Protein AF-A0A523RQN9-F1 (afdb_monomer_lite)

Secondary structure (DSSP, 8-state):
----S----HHHHHHHHHH--SEEE--S-TT--EEEEETTEEEEE---BGGGTB-EEEEEEEETTEEEEEEEE-

Foldseek 3Di:
DDDDDDPDDPVVLVVCQVPVAQEAEDEPALPDFDWDDDPNYIYGYQHDPVVVPKDWDWDWDADPSHIDIDIDID

Structure (mmCIF, N/CA/C/O backbone):
data_AF-A0A523RQN9-F1
#
_entry.id   AF-A0A523RQN9-F1
#
loop_
_atom_site.group_PDB
_atom_site.id
_atom_site.type_symbol
_atom_site.label_atom_id
_atom_site.label_alt_id
_atom_site.label_comp_id
_atom_site.label_asym_id
_atom_site.label_entity_id
_atom_site.label_seq_id
_atom_site.pdbx_PDB_ins_code
_atom_site.Cartn_x
_atom_site.Cartn_y
_atom_site.Cartn_z
_atom_site.occupancy
_atom_site.B_iso_or_equiv
_atom_site.auth_seq_id
_atom_site.auth_comp_id
_atom_site.auth_asym_id
_atom_site.auth_atom_id
_atom_site.pdbx_PDB_model_num
ATOM 1 N N . MET A 1 1 ? 5.716 23.264 -16.900 1.00 51.34 1 MET A N 1
ATOM 2 C CA . MET A 1 1 ? 5.868 23.382 -15.438 1.00 51.34 1 MET A CA 1
ATOM 3 C C . MET A 1 1 ? 5.802 21.966 -14.907 1.00 51.34 1 MET A C 1
ATOM 5 O O . MET A 1 1 ? 4.784 21.321 -15.126 1.00 51.34 1 MET A O 1
ATOM 9 N N . GLU A 1 2 ? 6.898 21.433 -14.373 1.00 57.31 2 GLU A N 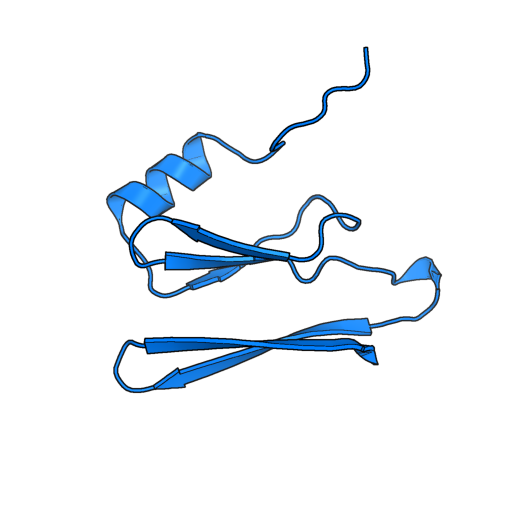1
ATOM 10 C CA . GLU A 1 2 ? 6.877 20.095 -13.774 1.00 57.31 2 GLU A CA 1
ATOM 11 C C . GLU A 1 2 ? 5.999 20.139 -12.524 1.00 57.31 2 GLU A C 1
ATOM 13 O O . GLU A 1 2 ? 6.197 20.974 -11.641 1.00 57.31 2 GLU A O 1
ATOM 18 N N . VAL A 1 3 ? 4.977 19.288 -12.484 1.00 60.16 3 VAL A N 1
ATOM 19 C CA . VAL A 1 3 ? 4.105 19.153 -11.319 1.00 60.16 3 VAL A CA 1
ATOM 20 C C . VAL A 1 3 ? 4.747 18.126 -10.393 1.00 60.16 3 VAL A C 1
ATOM 22 O O . VAL A 1 3 ? 4.718 16.931 -10.669 1.00 60.16 3 VAL A O 1
ATOM 25 N N . LEU A 1 4 ? 5.332 18.598 -9.293 1.00 76.56 4 LEU A N 1
ATOM 26 C CA . LEU A 1 4 ? 5.764 17.760 -8.175 1.00 76.56 4 LEU A CA 1
ATOM 27 C C . LEU A 1 4 ? 4.593 17.624 -7.200 1.00 76.56 4 LEU A C 1
ATOM 29 O O . LEU A 1 4 ? 4.244 18.570 -6.495 1.00 76.56 4 LEU A O 1
ATOM 33 N N . GLY A 1 5 ? 3.956 16.457 -7.179 1.00 81.19 5 GLY A N 1
ATOM 34 C CA . GLY A 1 5 ? 2.837 16.203 -6.280 1.00 81.19 5 GLY A CA 1
ATOM 35 C C . GLY A 1 5 ? 2.139 14.869 -6.537 1.00 81.19 5 GLY A C 1
ATOM 36 O O . GLY A 1 5 ? 2.418 14.198 -7.529 1.00 81.19 5 GLY A O 1
ATOM 37 N N . PRO A 1 6 ? 1.231 14.458 -5.636 1.00 86.50 6 PRO A N 1
ATOM 38 C CA . PRO A 1 6 ? 0.432 13.258 -5.831 1.00 86.50 6 PRO A CA 1
ATOM 39 C C . PRO A 1 6 ? -0.487 13.413 -7.049 1.00 86.50 6 PRO A C 1
ATOM 41 O O . PRO A 1 6 ? -1.282 14.344 -7.121 1.00 86.50 6 PRO A O 1
ATOM 44 N N . VAL A 1 7 ? -0.413 12.451 -7.969 1.00 90.44 7 VAL A N 1
ATOM 45 C CA . VAL A 1 7 ? -1.239 12.374 -9.193 1.00 90.44 7 VAL A CA 1
ATOM 46 C C . VAL A 1 7 ? -2.346 11.316 -9.088 1.00 90.44 7 VAL A C 1
ATOM 48 O O . VAL A 1 7 ? -2.816 10.767 -10.080 1.00 90.44 7 VAL A O 1
ATOM 51 N N . GLY A 1 8 ? -2.737 10.979 -7.857 1.00 90.31 8 GLY A N 1
ATOM 52 C CA . GLY A 1 8 ? -3.814 10.031 -7.585 1.00 90.31 8 GLY A CA 1
ATOM 53 C C . GLY A 1 8 ? -5.207 10.616 -7.842 1.00 90.31 8 GLY A C 1
ATOM 54 O O . GLY A 1 8 ? -5.374 11.787 -8.171 1.00 90.31 8 GLY A O 1
ATOM 55 N N . SER A 1 9 ? -6.237 9.797 -7.636 1.00 95.31 9 SER A N 1
ATOM 56 C CA . SER A 1 9 ? -7.631 10.219 -7.788 1.00 95.31 9 SER A CA 1
ATOM 57 C C . SER A 1 9 ? -8.242 10.701 -6.469 1.00 95.31 9 SER A C 1
ATOM 59 O O . SER A 1 9 ? -8.222 9.989 -5.461 1.00 95.31 9 SER A O 1
ATOM 61 N N . HIS A 1 10 ? -8.886 11.872 -6.503 1.00 96.69 10 HIS A N 1
ATOM 62 C CA . HIS A 1 10 ? -9.693 12.372 -5.387 1.00 96.69 10 HIS A CA 1
ATOM 63 C C . HIS A 1 10 ? -10.871 11.448 -5.048 1.00 96.69 10 HIS A C 1
ATOM 65 O O . HIS A 1 10 ? -11.196 11.293 -3.873 1.00 96.69 10 HIS A O 1
ATOM 71 N N . SER A 1 11 ? -11.489 10.794 -6.039 1.00 97.81 11 SER A N 1
ATOM 72 C CA . SER A 1 11 ? -12.597 9.867 -5.780 1.00 97.81 11 SER A CA 1
ATOM 73 C C . SER A 1 11 ? -12.121 8.585 -5.096 1.00 97.81 11 SER A C 1
ATOM 75 O O . SER A 1 11 ? -12.784 8.101 -4.183 1.00 97.81 11 SER A O 1
ATOM 77 N N . VAL A 1 12 ? -10.939 8.077 -5.464 1.00 97.19 12 VAL A N 1
ATOM 78 C CA . VAL A 1 12 ? -10.314 6.929 -4.783 1.00 97.19 12 VAL A CA 1
ATOM 79 C C . VAL A 1 12 ? -9.982 7.292 -3.340 1.00 97.19 12 VAL A C 1
ATOM 81 O O . VAL A 1 12 ? -10.300 6.526 -2.433 1.00 97.19 12 VAL A O 1
ATOM 84 N N . ARG A 1 13 ? -9.423 8.487 -3.111 1.00 97.38 13 ARG A N 1
ATOM 85 C CA . ARG A 1 13 ? -9.175 8.992 -1.756 1.00 97.38 13 ARG A CA 1
ATOM 86 C C . ARG A 1 13 ? -10.459 9.050 -0.925 1.00 97.38 13 ARG A C 1
ATOM 88 O O . ARG A 1 13 ? -10.461 8.546 0.191 1.00 97.38 13 ARG A O 1
ATOM 95 N N . ALA A 1 14 ? -11.546 9.583 -1.481 1.00 98.44 14 ALA A N 1
ATOM 96 C CA . ALA A 1 14 ? -12.828 9.664 -0.784 1.00 98.44 14 ALA A CA 1
ATOM 97 C C . ALA A 1 14 ? -13.396 8.280 -0.418 1.00 98.44 14 ALA A C 1
ATOM 99 O O . ALA A 1 14 ? -13.989 8.118 0.645 1.00 98.44 14 ALA A O 1
ATOM 100 N N . VAL A 1 15 ? -13.202 7.266 -1.270 1.00 98.38 15 VAL A N 1
ATOM 101 C CA . VAL A 1 15 ? -13.592 5.876 -0.966 1.00 98.38 15 VAL A CA 1
ATOM 102 C C . VAL A 1 15 ? -12.753 5.313 0.185 1.00 98.38 15 VAL A C 1
ATOM 104 O O . VAL A 1 15 ? -13.319 4.712 1.095 1.00 98.38 15 VAL A O 1
ATOM 107 N N . ILE A 1 16 ? -11.435 5.536 0.178 1.00 98.44 16 ILE A N 1
ATOM 108 C CA . ILE A 1 16 ? -10.539 5.090 1.258 1.00 98.44 16 ILE A CA 1
ATOM 109 C C . ILE A 1 16 ? -10.928 5.750 2.584 1.00 98.44 16 ILE A C 1
ATOM 111 O O . ILE A 1 16 ? -11.124 5.052 3.571 1.00 98.44 16 ILE A O 1
ATOM 115 N N . GLU A 1 17 ? -11.112 7.072 2.596 1.00 98.19 17 GLU A N 1
ATOM 116 C CA . GLU A 1 17 ? -11.486 7.825 3.802 1.00 98.19 17 GLU A CA 1
ATOM 117 C C . GLU A 1 17 ? -12.888 7.454 4.318 1.00 98.19 17 GLU A C 1
ATOM 119 O O . GLU A 1 17 ? -13.122 7.484 5.521 1.00 98.19 17 GLU A O 1
ATOM 124 N N . LYS A 1 18 ? -13.826 7.080 3.434 1.00 98.38 18 LYS A N 1
ATOM 125 C CA . LYS A 1 18 ? -15.192 6.694 3.824 1.00 98.38 18 LYS A CA 1
ATOM 126 C C . LYS A 1 18 ? -15.282 5.285 4.411 1.00 98.38 18 LYS A C 1
ATOM 128 O O . LYS A 1 18 ? -16.062 5.070 5.335 1.00 98.38 18 LYS A O 1
ATOM 133 N N . TYR A 1 19 ? -14.597 4.319 3.803 1.00 98.25 19 TYR A N 1
ATOM 134 C CA . TYR A 1 19 ? -14.763 2.901 4.143 1.00 98.25 19 TYR A CA 1
ATOM 135 C C . TYR A 1 19 ? -13.610 2.327 4.961 1.00 98.25 19 TYR A C 1
ATOM 137 O O . TYR A 1 19 ? -13.743 1.215 5.464 1.00 98.25 19 TYR A O 1
ATOM 145 N N . GLU A 1 20 ? -12.500 3.057 5.077 1.00 97.19 20 GLU A N 1
ATOM 146 C CA . GLU A 1 20 ? -11.343 2.706 5.900 1.00 97.19 20 GLU A CA 1
ATOM 147 C C . GLU A 1 20 ? -10.910 1.226 5.776 1.00 97.19 20 GLU A C 1
ATOM 149 O O . GLU A 1 20 ? -10.779 0.525 6.788 1.00 97.19 20 GLU A O 1
ATOM 154 N N . PRO A 1 21 ? -10.698 0.701 4.547 1.00 96.94 21 PRO A N 1
ATOM 155 C CA . PRO A 1 21 ? -10.292 -0.689 4.364 1.00 96.94 21 PRO A CA 1
ATOM 156 C C . PRO A 1 21 ? -8.940 -0.966 5.036 1.00 96.94 21 PRO A C 1
ATOM 158 O O . PRO A 1 21 ? -8.158 -0.058 5.298 1.00 96.94 21 PRO A O 1
ATOM 161 N N . LEU A 1 22 ? -8.614 -2.235 5.281 1.00 96.56 22 LEU A N 1
ATOM 162 C CA . LEU A 1 22 ? -7.311 -2.594 5.859 1.00 96.56 22 LEU A CA 1
ATOM 163 C C . LEU A 1 22 ? -6.130 -2.269 4.929 1.00 96.56 22 LEU A C 1
ATOM 165 O O . LEU A 1 22 ? -5.074 -1.841 5.388 1.00 96.56 22 LEU A O 1
ATOM 169 N N . LEU A 1 23 ? -6.315 -2.463 3.621 1.00 97.25 23 LEU A N 1
ATOM 170 C CA . LEU A 1 23 ? -5.275 -2.345 2.604 1.00 97.25 23 LEU A CA 1
ATOM 171 C C . LEU A 1 23 ? -5.848 -1.717 1.327 1.00 97.25 23 LEU A C 1
ATOM 173 O O . LEU A 1 23 ? -6.901 -2.136 0.846 1.00 97.25 23 LEU A O 1
ATOM 177 N N . GLY A 1 24 ? -5.124 -0.758 0.754 1.00 96.94 24 GLY A N 1
ATOM 178 C CA . GLY A 1 24 ? -5.336 -0.223 -0.589 1.00 96.94 24 GLY A CA 1
ATOM 179 C C . GLY A 1 24 ? -4.177 -0.617 -1.502 1.00 96.94 24 GLY A C 1
ATOM 180 O O . GLY A 1 24 ? -3.033 -0.253 -1.246 1.00 96.94 24 GLY A O 1
ATOM 181 N N . MET A 1 25 ? -4.448 -1.365 -2.571 1.00 95.69 25 MET A N 1
ATOM 182 C CA . MET A 1 25 ? -3.436 -1.713 -3.574 1.00 95.69 25 MET A CA 1
ATOM 183 C C . MET A 1 25 ? -3.610 -0.825 -4.800 1.00 95.69 25 MET A C 1
ATOM 185 O O . MET A 1 25 ? -4.687 -0.778 -5.397 1.00 95.69 25 MET A O 1
ATOM 189 N N . HIS A 1 26 ? -2.551 -0.110 -5.162 1.00 94.75 26 HIS A N 1
ATOM 190 C CA . HIS A 1 26 ? -2.560 0.896 -6.216 1.00 94.75 26 HIS A CA 1
ATOM 191 C C . HIS A 1 26 ? -1.489 0.618 -7.273 1.00 94.75 26 HIS A C 1
ATOM 193 O O . HIS A 1 26 ? -0.573 -0.174 -7.070 1.00 94.75 26 HIS A O 1
ATOM 199 N N . GLY A 1 27 ? -1.625 1.296 -8.411 1.00 90.81 27 GLY A N 1
ATOM 200 C CA . GLY A 1 27 ? -0.686 1.263 -9.529 1.00 90.81 27 GLY A CA 1
ATOM 201 C C . GLY A 1 27 ? -0.745 2.584 -10.289 1.00 90.81 27 GLY A C 1
ATOM 202 O O . GLY A 1 27 ? -0.688 3.646 -9.675 1.00 90.81 27 GLY A O 1
ATOM 203 N N . HIS A 1 28 ? -0.939 2.524 -11.608 1.00 91.38 28 HIS A N 1
ATOM 204 C CA . HIS A 1 28 ? -1.036 3.665 -12.534 1.00 91.38 28 HIS A CA 1
ATOM 205 C C . HIS A 1 28 ? 0.299 4.328 -12.889 1.00 91.38 28 HIS A C 1
ATOM 207 O O . HIS A 1 28 ? 0.614 4.411 -14.072 1.00 91.38 28 HIS A O 1
ATOM 213 N N . ILE A 1 29 ? 1.093 4.748 -11.901 1.00 89.31 29 ILE A N 1
ATOM 214 C CA . ILE A 1 29 ? 2.427 5.320 -12.139 1.00 89.31 29 ILE A CA 1
ATOM 215 C C . ILE A 1 29 ? 3.475 4.284 -11.750 1.00 89.31 29 ILE A C 1
ATOM 217 O O . ILE A 1 29 ? 3.631 3.966 -10.568 1.00 89.31 29 ILE A O 1
ATOM 221 N N . HIS A 1 30 ? 4.156 3.730 -12.750 1.00 88.25 30 HIS A N 1
ATOM 222 C CA . HIS A 1 30 ? 5.060 2.590 -12.586 1.00 88.25 30 HIS A CA 1
ATOM 223 C C . HIS A 1 30 ? 6.343 2.986 -11.844 1.00 88.25 30 HIS A C 1
ATOM 225 O O . HIS A 1 30 ? 6.907 2.193 -11.097 1.00 88.25 30 HIS A O 1
ATOM 231 N N . GLU A 1 31 ? 6.752 4.241 -11.979 1.00 86.75 31 GLU A N 1
ATOM 232 C CA . GLU A 1 31 ? 7.932 4.829 -11.352 1.00 86.75 31 GLU A CA 1
ATOM 233 C C . GLU A 1 31 ? 7.689 5.197 -9.874 1.00 86.75 31 GLU A C 1
ATOM 235 O O . GLU A 1 31 ? 8.628 5.489 -9.135 1.00 86.75 31 GLU A O 1
ATOM 240 N N . SER A 1 32 ? 6.432 5.177 -9.412 1.00 86.69 32 SER A N 1
ATOM 241 C CA . SER A 1 32 ? 6.040 5.623 -8.070 1.00 86.69 32 SER A CA 1
ATOM 242 C C . SER A 1 32 ? 5.934 4.460 -7.082 1.00 86.69 32 SER A C 1
ATOM 244 O O . SER A 1 32 ? 4.846 4.091 -6.642 1.00 86.69 32 SER A O 1
ATOM 246 N N . VAL A 1 33 ? 7.073 3.874 -6.711 1.00 91.06 33 VAL A N 1
ATOM 247 C CA . VAL A 1 33 ? 7.099 2.818 -5.687 1.00 91.06 33 VAL A CA 1
ATOM 248 C C . VAL A 1 33 ? 6.969 3.421 -4.289 1.00 91.06 33 VAL A C 1
ATOM 250 O O . VAL A 1 33 ? 7.724 4.324 -3.928 1.00 91.06 33 VAL A O 1
ATOM 253 N N . GLY A 1 34 ? 6.078 2.883 -3.458 1.00 91.25 34 GLY A N 1
ATOM 254 C CA . GLY A 1 34 ? 5.999 3.289 -2.058 1.00 91.25 34 GLY A CA 1
ATOM 255 C C . GLY A 1 34 ? 4.767 2.788 -1.325 1.00 91.25 34 GLY A C 1
ATOM 256 O O . GLY A 1 34 ? 3.938 2.058 -1.864 1.00 91.25 34 GLY A O 1
ATOM 257 N N . TYR A 1 35 ? 4.652 3.208 -0.072 1.00 93.94 35 TYR A N 1
ATOM 258 C CA . TYR A 1 35 ? 3.477 2.975 0.751 1.00 93.94 35 TYR A CA 1
ATOM 259 C C . TYR A 1 35 ? 3.168 4.207 1.601 1.00 93.94 35 TYR A C 1
ATOM 261 O O . TYR A 1 35 ? 4.049 5.023 1.884 1.00 93.94 35 TYR A O 1
ATOM 269 N N . ARG A 1 36 ? 1.904 4.355 1.989 1.00 93.62 36 ARG A N 1
ATOM 270 C CA . ARG A 1 36 ? 1.433 5.427 2.864 1.00 93.62 36 ARG A CA 1
ATOM 271 C C . ARG A 1 36 ? 0.167 5.003 3.589 1.00 93.62 36 ARG A C 1
ATOM 273 O O . ARG A 1 36 ? -0.691 4.358 3.002 1.00 93.62 36 ARG A O 1
ATOM 280 N N . GLU A 1 37 ? 0.022 5.425 4.833 1.00 95.56 37 GLU A N 1
ATOM 281 C CA . GLU A 1 37 ? -1.221 5.254 5.578 1.00 95.56 37 GLU A CA 1
ATOM 282 C C . GLU A 1 37 ? -2.174 6.430 5.316 1.00 95.56 37 GLU A C 1
ATOM 284 O O . GLU A 1 37 ? -1.768 7.599 5.315 1.00 95.56 37 GLU A O 1
ATOM 289 N N . ILE A 1 38 ? -3.445 6.113 5.068 1.00 96.31 38 ILE A N 1
ATOM 290 C CA . ILE A 1 38 ? -4.555 7.072 5.003 1.00 96.31 38 ILE A CA 1
ATOM 291 C C . ILE A 1 38 ? -5.586 6.604 6.030 1.00 96.31 38 ILE A C 1
ATOM 293 O O . ILE A 1 38 ? -6.257 5.596 5.819 1.00 96.31 38 ILE A O 1
ATOM 297 N N . GLY A 1 39 ? -5.674 7.297 7.168 1.00 95.62 39 GLY A N 1
ATOM 298 C CA . GLY A 1 39 ? -6.402 6.768 8.325 1.00 95.62 39 GLY A CA 1
ATOM 299 C C . GLY A 1 39 ? -5.786 5.437 8.769 1.00 95.62 39 GLY A C 1
ATOM 300 O O . GLY A 1 39 ? -4.569 5.350 8.923 1.00 95.62 39 GLY A O 1
ATOM 301 N N . ARG A 1 40 ? -6.609 4.392 8.919 1.00 95.00 40 ARG A N 1
ATOM 302 C CA . ARG A 1 40 ? -6.140 3.018 9.201 1.00 95.00 40 ARG A CA 1
ATOM 303 C C . ARG A 1 40 ? -5.725 2.209 7.966 1.00 95.00 40 ARG A C 1
ATOM 305 O O . ARG A 1 40 ? -5.287 1.070 8.115 1.00 95.00 40 ARG A O 1
ATOM 312 N N . THR A 1 41 ? -5.933 2.731 6.759 1.00 97.56 41 THR A N 1
ATOM 313 C CA . THR A 1 41 ? -5.680 1.988 5.521 1.00 97.56 41 THR A CA 1
ATOM 314 C C . THR A 1 41 ? -4.219 2.093 5.121 1.00 97.56 41 THR A C 1
ATOM 316 O O . THR A 1 41 ? -3.750 3.180 4.774 1.00 97.56 41 THR A O 1
ATOM 319 N N . LEU A 1 42 ? -3.518 0.960 5.061 1.00 97.19 42 LEU A N 1
ATOM 320 C CA . LEU A 1 42 ? -2.206 0.898 4.421 1.00 97.19 42 LEU A CA 1
ATOM 321 C C . LEU A 1 42 ? -2.383 0.920 2.898 1.00 97.19 42 LEU A C 1
ATOM 323 O O . LEU A 1 42 ? -2.923 -0.019 2.323 1.00 97.19 42 LEU A O 1
ATOM 327 N N . CYS A 1 43 ? -1.932 1.974 2.229 1.00 96.81 43 CYS A N 1
ATOM 328 C CA . CYS A 1 43 ? -1.960 2.080 0.772 1.00 96.81 43 CYS A CA 1
ATOM 329 C C . CYS A 1 43 ? -0.573 1.768 0.204 1.00 96.81 43 CYS A C 1
ATOM 331 O O . CYS A 1 43 ? 0.403 2.390 0.617 1.00 96.81 43 CYS A O 1
ATOM 333 N N . VAL A 1 44 ? -0.474 0.848 -0.754 1.00 96.81 44 VAL A N 1
ATOM 334 C CA . VAL A 1 44 ? 0.794 0.436 -1.380 1.00 96.81 44 VAL A CA 1
ATOM 335 C C . VAL A 1 44 ? 0.749 0.624 -2.894 1.00 96.81 44 VAL A C 1
ATOM 337 O O . VAL A 1 44 ? -0.282 0.392 -3.526 1.00 96.81 44 VAL A O 1
ATOM 340 N N . ASN A 1 45 ? 1.879 1.010 -3.480 1.00 95.38 45 ASN A N 1
ATOM 341 C CA . ASN A 1 45 ? 2.143 0.936 -4.912 1.00 95.38 45 ASN A CA 1
ATOM 342 C C . ASN A 1 45 ? 3.493 0.222 -5.116 1.00 95.38 45 ASN A C 1
ATOM 344 O O . ASN A 1 45 ? 4.528 0.787 -4.752 1.00 95.38 45 ASN A O 1
ATOM 348 N N . PRO A 1 46 ? 3.516 -1.008 -5.662 1.00 94.88 46 PRO A N 1
ATOM 349 C CA . PRO A 1 46 ? 4.758 -1.736 -5.931 1.00 94.88 46 PRO A CA 1
ATOM 350 C C . PRO A 1 46 ? 5.606 -1.096 -7.036 1.00 94.88 46 PRO A C 1
ATOM 352 O O . PRO A 1 46 ? 6.800 -1.379 -7.114 1.00 94.88 46 PRO A O 1
ATOM 355 N 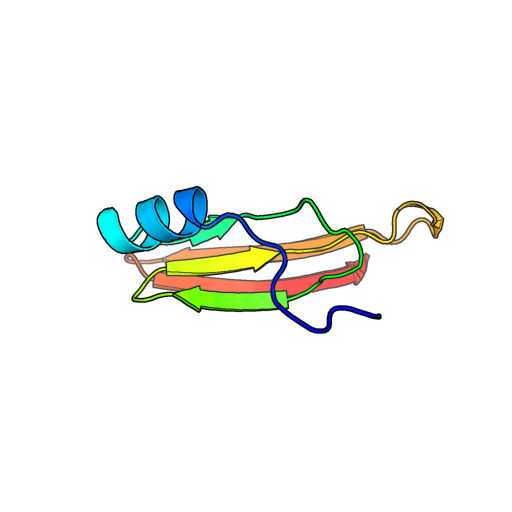N . GLY A 1 47 ? 5.008 -0.239 -7.871 1.00 93.06 47 GLY A N 1
ATOM 356 C CA . GLY A 1 47 ? 5.594 0.225 -9.123 1.00 93.06 47 GLY A CA 1
ATOM 357 C C . GLY A 1 47 ? 5.975 -0.929 -10.056 1.00 93.06 47 GLY A C 1
ATOM 358 O O . GLY A 1 47 ? 5.548 -2.070 -9.877 1.00 93.06 47 GLY A O 1
ATOM 359 N N . SER A 1 48 ? 6.746 -0.629 -11.097 1.00 90.88 48 SER A N 1
ATOM 360 C CA . SER A 1 48 ? 7.208 -1.624 -12.063 1.00 90.88 48 SER A CA 1
ATOM 361 C C . SER A 1 48 ? 8.465 -1.157 -12.793 1.00 90.88 48 SER A C 1
ATOM 363 O O . SER A 1 48 ? 8.523 -0.025 -13.263 1.00 90.88 48 SER A O 1
ATOM 365 N N . GLU A 1 49 ? 9.434 -2.061 -12.949 1.00 90.56 49 GLU A N 1
ATOM 366 C CA . GLU A 1 49 ? 10.599 -1.908 -13.836 1.00 90.56 49 GLU A CA 1
ATOM 367 C C . GLU A 1 49 ? 10.652 -3.057 -14.856 1.00 90.56 49 GLU A C 1
ATOM 369 O O . GLU A 1 49 ? 11.704 -3.601 -15.183 1.00 90.56 49 GLU A O 1
ATOM 374 N N . TYR A 1 50 ? 9.484 -3.430 -15.394 1.00 86.56 50 TYR A 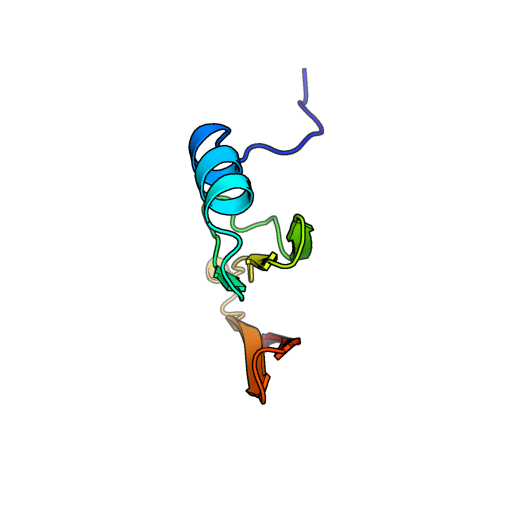N 1
ATOM 375 C CA . TYR A 1 50 ? 9.343 -4.591 -16.282 1.00 86.56 50 TYR A CA 1
ATOM 376 C C . TYR A 1 50 ? 10.231 -4.534 -17.535 1.00 86.56 50 TYR A C 1
ATOM 378 O O . TYR A 1 50 ? 10.590 -5.576 -18.076 1.00 86.56 50 TYR A O 1
ATOM 386 N N . ARG A 1 51 ? 10.578 -3.331 -18.015 1.00 89.44 51 ARG A N 1
ATOM 387 C CA . ARG A 1 51 ? 11.444 -3.149 -19.192 1.00 89.44 51 ARG A CA 1
ATOM 388 C C . ARG A 1 51 ? 12.866 -3.646 -18.950 1.00 89.44 51 ARG A C 1
ATOM 390 O O . ARG A 1 51 ? 13.493 -4.120 -19.888 1.00 89.44 51 ARG A O 1
ATOM 397 N N . GLU A 1 52 ? 13.312 -3.587 -17.701 1.00 90.62 52 GLU A N 1
ATOM 398 C CA . GLU A 1 52 ? 14.618 -4.073 -17.257 1.00 90.62 52 GLU A CA 1
ATOM 399 C C . GLU A 1 52 ? 14.543 -5.526 -16.755 1.00 90.62 52 GLU A C 1
ATOM 401 O O . GLU A 1 52 ? 15.529 -6.077 -16.279 1.00 90.62 52 GLU A O 1
ATOM 406 N N . GLY A 1 53 ? 13.368 -6.162 -16.851 1.00 91.44 53 GLY A N 1
ATOM 407 C CA . GLY A 1 53 ? 13.140 -7.525 -16.373 1.00 91.44 53 GLY A CA 1
ATOM 408 C C . GLY A 1 53 ? 13.076 -7.659 -14.849 1.00 91.44 53 GLY A C 1
ATOM 409 O O . GLY A 1 53 ? 13.091 -8.783 -14.361 1.00 91.44 53 GLY A O 1
ATOM 410 N N . ILE A 1 54 ? 12.984 -6.546 -14.111 1.00 90.56 54 ILE A N 1
ATOM 411 C CA . ILE A 1 54 ? 12.969 -6.532 -12.642 1.00 90.56 54 ILE A CA 1
ATOM 412 C C . ILE A 1 54 ? 11.526 -6.613 -12.137 1.00 90.56 54 ILE A C 1
ATOM 414 O O . ILE A 1 54 ? 10.679 -5.765 -12.460 1.00 90.56 54 ILE A O 1
ATOM 418 N N . LEU A 1 55 ? 11.244 -7.610 -11.300 1.00 90.62 55 LEU A N 1
ATOM 419 C CA . LEU A 1 55 ? 9.950 -7.776 -10.651 1.00 90.62 55 LEU A CA 1
ATOM 420 C C . LEU A 1 55 ? 9.956 -7.074 -9.294 1.00 90.62 55 LEU A C 1
ATOM 422 O O . LEU A 1 55 ? 10.554 -7.546 -8.334 1.00 90.62 55 LEU A O 1
ATOM 426 N N . LYS A 1 56 ? 9.216 -5.970 -9.189 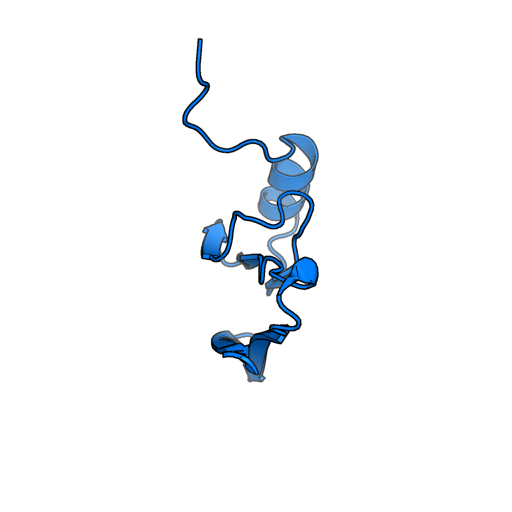1.00 92.38 56 LYS A N 1
ATOM 427 C CA . LYS A 1 56 ? 8.968 -5.280 -7.918 1.00 92.38 56 LYS A CA 1
ATOM 428 C C . LYS A 1 56 ? 7.645 -5.722 -7.311 1.00 92.38 56 LYS A C 1
ATOM 430 O O . LYS A 1 56 ? 6.658 -5.914 -8.020 1.00 92.38 56 LYS A O 1
ATOM 435 N N . GLY A 1 57 ? 7.607 -5.847 -5.991 1.00 93.44 57 GLY A N 1
ATOM 436 C CA . GLY A 1 57 ? 6.409 -6.260 -5.278 1.00 93.44 57 GLY A CA 1
ATOM 437 C C . GLY A 1 57 ? 6.415 -5.881 -3.804 1.00 93.44 57 GLY A C 1
ATOM 438 O O . GLY A 1 57 ? 7.385 -5.352 -3.263 1.00 93.44 57 GLY A O 1
ATOM 439 N N . PHE A 1 58 ? 5.303 -6.193 -3.149 1.00 95.19 58 PHE A N 1
ATOM 440 C CA . PHE A 1 58 ? 5.187 -6.186 -1.698 1.00 95.19 58 PHE A CA 1
ATOM 441 C C . PHE A 1 58 ? 4.689 -7.553 -1.232 1.00 95.19 58 PHE A C 1
ATOM 443 O O . PHE A 1 58 ? 3.716 -8.077 -1.772 1.00 95.19 58 PHE A O 1
ATOM 450 N N . ILE A 1 59 ? 5.326 -8.106 -0.204 1.00 95.44 59 ILE A N 1
ATOM 451 C CA . ILE A 1 59 ? 4.770 -9.193 0.597 1.00 95.44 59 ILE A CA 1
ATOM 452 C C . ILE A 1 59 ? 3.889 -8.550 1.661 1.00 95.44 59 ILE A C 1
ATOM 454 O O . ILE A 1 59 ? 4.371 -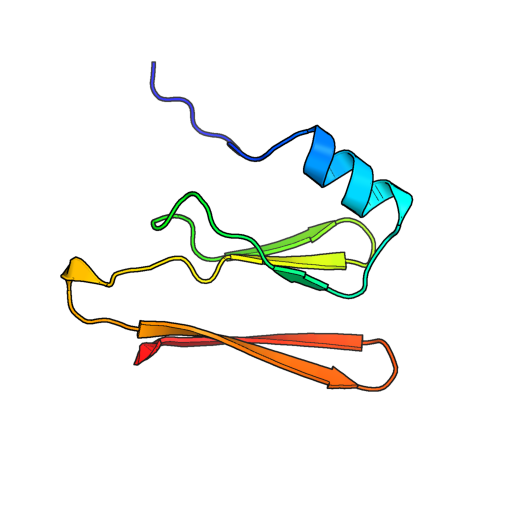7.766 2.480 1.00 95.44 59 ILE A O 1
ATOM 458 N N . ILE A 1 60 ? 2.599 -8.874 1.628 1.00 95.88 60 ILE A N 1
ATOM 459 C CA . ILE A 1 60 ? 1.610 -8.361 2.571 1.00 95.88 60 ILE A CA 1
ATOM 460 C C . ILE A 1 60 ? 1.275 -9.454 3.580 1.00 95.88 60 ILE A C 1
ATOM 462 O O . ILE A 1 60 ? 0.798 -10.521 3.196 1.00 95.88 60 ILE A O 1
ATOM 466 N N . ASN A 1 61 ? 1.477 -9.166 4.864 1.00 95.81 61 ASN A N 1
ATOM 467 C CA . ASN A 1 61 ? 1.007 -10.022 5.949 1.00 95.81 61 ASN A CA 1
ATOM 468 C C . ASN A 1 61 ? -0.247 -9.402 6.559 1.00 95.81 61 ASN A C 1
ATOM 470 O O . ASN A 1 61 ? -0.227 -8.233 6.954 1.00 95.81 61 ASN A O 1
ATOM 474 N N . ILE A 1 62 ? -1.315 -10.193 6.643 1.00 95.56 62 ILE A N 1
ATOM 475 C CA . ILE A 1 62 ? -2.582 -9.808 7.264 1.00 95.56 62 ILE A CA 1
ATOM 476 C C . ILE A 1 62 ? -2.807 -10.739 8.450 1.00 95.56 62 ILE A C 1
ATOM 478 O O . ILE A 1 62 ? -2.918 -11.948 8.261 1.00 95.56 62 ILE A O 1
ATOM 482 N N . ASP A 1 63 ? -2.871 -10.172 9.649 1.00 95.19 63 ASP A N 1
ATOM 483 C CA . ASP A 1 63 ? -3.087 -10.917 10.891 1.00 95.19 63 ASP A CA 1
ATOM 484 C C . ASP A 1 63 ? -3.894 -10.071 11.879 1.00 95.19 63 ASP A C 1
ATOM 486 O O . ASP A 1 63 ? -3.597 -8.892 12.066 1.00 95.19 63 ASP A O 1
ATOM 490 N N . ASP A 1 64 ? -4.943 -10.653 12.463 1.00 93.56 64 ASP A N 1
ATOM 491 C CA . ASP A 1 64 ? -5.843 -10.011 13.438 1.00 93.56 64 ASP A CA 1
ATOM 492 C C . ASP A 1 64 ? -6.255 -8.561 13.081 1.00 93.56 64 ASP A C 1
ATOM 494 O O . ASP A 1 64 ? -6.146 -7.618 13.867 1.00 93.56 64 ASP A O 1
ATOM 498 N N . GLY A 1 65 ? -6.664 -8.341 11.825 1.00 88.88 65 GLY A N 1
ATOM 499 C CA . GLY A 1 65 ? -7.081 -7.019 11.340 1.00 88.88 65 GLY A CA 1
ATOM 500 C C . GLY A 1 65 ? -5.956 -5.978 11.241 1.00 88.88 65 GLY A C 1
ATOM 501 O O . GLY A 1 65 ? -6.242 -4.792 11.047 1.00 88.88 65 GLY A O 1
ATOM 502 N N . LYS A 1 66 ? -4.693 -6.399 11.352 1.00 89.75 66 LYS A N 1
ATOM 503 C CA . LYS A 1 66 ? -3.491 -5.597 11.107 1.00 89.75 66 LYS A CA 1
ATOM 504 C C . LYS A 1 66 ? -2.855 -6.003 9.786 1.00 89.75 66 LYS A C 1
ATOM 506 O O . LYS A 1 66 ? -2.949 -7.152 9.358 1.00 89.75 66 LYS A O 1
ATOM 511 N N . VAL A 1 67 ? -2.191 -5.044 9.152 1.00 95.19 67 VAL A N 1
ATOM 512 C CA . VAL A 1 67 ? -1.491 -5.249 7.885 1.00 95.19 67 VAL A CA 1
ATOM 513 C C . VAL A 1 67 ? -0.062 -4.754 8.022 1.00 95.19 67 VAL A C 1
ATOM 515 O O . VAL A 1 67 ? 0.171 -3.650 8.507 1.00 95.19 67 VAL A O 1
ATOM 518 N N . THR A 1 68 ? 0.895 -5.561 7.572 1.00 92.44 68 THR A N 1
ATOM 519 C CA . THR A 1 68 ? 2.285 -5.132 7.371 1.00 92.44 68 THR A CA 1
ATOM 520 C C . THR A 1 68 ? 2.706 -5.435 5.940 1.00 92.44 68 THR A C 1
ATOM 522 O O . THR A 1 68 ? 2.174 -6.351 5.310 1.00 92.44 68 THR A O 1
ATOM 525 N N . ALA A 1 69 ? 3.642 -4.651 5.410 1.00 94.56 69 ALA A N 1
ATOM 526 C CA . ALA A 1 69 ? 4.105 -4.779 4.036 1.00 94.56 69 ALA A CA 1
ATOM 527 C C . ALA A 1 69 ? 5.635 -4.732 3.977 1.00 94.56 69 ALA A C 1
ATOM 529 O O . ALA A 1 69 ? 6.249 -3.791 4.480 1.00 94.56 69 ALA A O 1
ATOM 530 N N . GL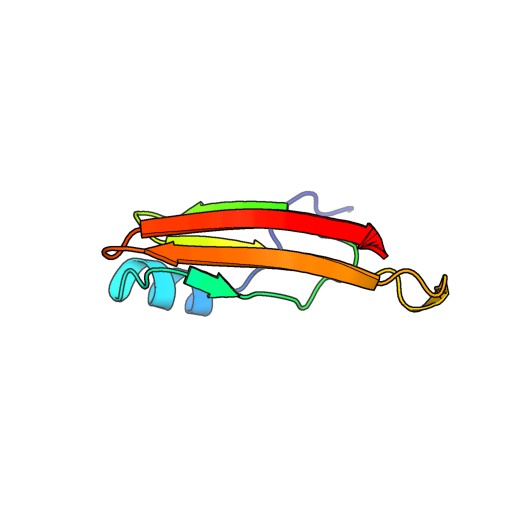Y A 1 70 ? 6.243 -5.736 3.349 1.00 93.81 70 GLY A N 1
ATOM 531 C CA . GLY A 1 70 ? 7.674 -5.777 3.046 1.00 93.81 70 GLY A CA 1
ATOM 532 C C . GLY A 1 70 ? 7.900 -5.668 1.544 1.00 93.81 70 GLY A C 1
ATOM 533 O O . GLY A 1 70 ? 7.321 -6.440 0.786 1.00 93.81 70 GLY A O 1
ATOM 534 N N . ARG A 1 71 ? 8.723 -4.716 1.096 1.00 92.56 71 ARG A N 1
ATOM 535 C CA . ARG A 1 71 ? 9.077 -4.587 -0.325 1.00 92.56 71 ARG A CA 1
ATOM 536 C C . ARG A 1 71 ? 9.986 -5.742 -0.747 1.00 92.56 71 ARG A C 1
ATOM 538 O O . ARG A 1 71 ? 10.892 -6.112 -0.003 1.00 92.56 71 ARG A O 1
ATOM 545 N N . VAL A 1 72 ? 9.754 -6.268 -1.943 1.00 92.50 72 VAL A N 1
ATOM 546 C CA . VAL A 1 72 ? 10.583 -7.295 -2.582 1.00 92.50 72 VAL A CA 1
ATOM 547 C C . VAL A 1 72 ? 10.916 -6.887 -4.009 1.00 92.50 72 VAL A C 1
ATOM 549 O O . VAL A 1 72 ? 10.102 -6.255 -4.683 1.00 92.50 72 VAL A O 1
ATOM 552 N N . GLU A 1 73 ? 12.116 -7.243 -4.450 1.00 89.25 73 GLU A N 1
ATOM 553 C CA . GLU A 1 73 ? 12.587 -7.064 -5.821 1.00 89.25 73 GLU A CA 1
ATOM 554 C C . GLU A 1 73 ? 13.278 -8.365 -6.241 1.00 89.25 73 GLU A C 1
ATOM 556 O O . GLU A 1 73 ? 14.092 -8.892 -5.478 1.00 89.25 73 GLU A O 1
ATOM 561 N N . LEU A 1 74 ? 12.878 -8.914 -7.388 1.00 82.44 74 LEU A N 1
ATOM 562 C CA . LEU A 1 74 ? 13.325 -10.199 -7.932 1.00 82.44 74 LEU A CA 1
ATOM 563 C C . LEU A 1 74 ? 13.842 -10.027 -9.359 1.00 82.44 74 LEU A C 1
ATOM 565 O O . LEU A 1 74 ? 13.236 -9.218 -10.104 1.00 82.44 74 LEU A O 1
#

pLDDT: mean 91.69, std 8.45, range [51.34, 98.44]

Radius of gyration: 13.57 Å; chains: 1; bounding box: 30×34×33 Å

Sequence (74 aa):
MEVLGPVGSHSVRAVIEKYEPLLGMHGHIHESVGYREIGRTLCVNPGSEYREGILKGFIINIDDGKVTAGRVEL